Protein AF-A0A368G2X8-F1 (afdb_monomer_lite)

Structure (mmCIF, N/CA/C/O backbone):
data_AF-A0A368G2X8-F1
#
_entry.id   AF-A0A368G2X8-F1
#
loop_
_atom_site.group_PDB
_atom_site.id
_atom_site.type_symbol
_atom_site.label_atom_id
_atom_site.label_alt_id
_atom_site.label_comp_id
_atom_site.label_asym_id
_atom_site.label_entity_id
_atom_site.label_seq_id
_atom_site.pdbx_PDB_ins_code
_atom_site.Cartn_x
_atom_site.Cartn_y
_atom_site.Cartn_z
_atom_site.occupancy
_atom_site.B_iso_or_equiv
_atom_site.auth_seq_id
_atom_site.auth_comp_id
_atom_site.auth_asym_id
_atom_site.auth_atom_id
_atom_site.pdbx_PDB_model_num
ATOM 1 N N . MET A 1 1 ? -8.464 28.948 -11.329 1.00 54.12 1 MET A N 1
ATOM 2 C CA . MET A 1 1 ? -9.272 27.852 -10.742 1.00 54.12 1 MET A CA 1
ATOM 3 C C . MET A 1 1 ? -8.396 26.736 -10.153 1.00 54.12 1 MET A C 1
ATOM 5 O O . MET A 1 1 ? -8.473 26.516 -8.954 1.00 54.12 1 MET A O 1
ATOM 9 N N . ARG A 1 2 ? -7.471 26.135 -10.923 1.00 54.03 2 ARG A N 1
ATOM 10 C CA . ARG A 1 2 ? -6.557 25.047 -10.487 1.00 54.03 2 ARG A CA 1
ATOM 11 C C . ARG A 1 2 ? -5.737 25.326 -9.209 1.00 54.03 2 ARG A C 1
ATOM 13 O O . ARG A 1 2 ? -5.740 24.513 -8.296 1.00 54.03 2 ARG A O 1
ATOM 20 N N . LYS A 1 3 ? -5.120 26.512 -9.102 1.00 59.72 3 LYS A N 1
ATOM 21 C CA . LYS A 1 3 ? -4.327 26.922 -7.921 1.00 59.72 3 LYS A CA 1
ATOM 22 C C . LYS A 1 3 ? -5.155 27.065 -6.635 1.00 59.72 3 LYS A C 1
ATOM 24 O O . LYS A 1 3 ? -4.637 26.855 -5.550 1.00 59.72 3 LYS A O 1
ATOM 29 N N . ARG A 1 4 ? -6.440 27.422 -6.756 1.00 62.78 4 ARG A N 1
ATOM 30 C CA . ARG A 1 4 ? -7.340 27.610 -5.606 1.00 62.78 4 ARG A CA 1
ATOM 31 C C . ARG A 1 4 ? -7.807 26.264 -5.054 1.00 62.78 4 ARG A C 1
ATOM 33 O O . ARG A 1 4 ? -7.857 26.095 -3.850 1.00 62.78 4 ARG A O 1
ATOM 40 N N . PHE A 1 5 ? -8.065 25.307 -5.944 1.00 58.28 5 PHE A N 1
ATOM 41 C CA . PHE A 1 5 ? -8.431 23.941 -5.576 1.00 58.28 5 PHE A CA 1
ATOM 42 C C . PHE A 1 5 ? -7.271 23.203 -4.897 1.00 58.28 5 PHE A C 1
ATOM 44 O O . PHE A 1 5 ? -7.457 22.616 -3.843 1.00 58.28 5 PHE A O 1
ATOM 51 N N . GLN A 1 6 ? -6.053 23.315 -5.442 1.00 59.41 6 GLN A N 1
ATOM 52 C CA . GLN A 1 6 ? -4.849 22.778 -4.793 1.00 59.41 6 GLN A CA 1
ATOM 53 C C . GLN A 1 6 ? -4.627 23.367 -3.401 1.00 59.41 6 GLN A C 1
ATOM 55 O O . GLN A 1 6 ? -4.259 22.635 -2.496 1.00 59.41 6 GLN A O 1
ATOM 60 N N . LYS A 1 7 ? -4.864 24.673 -3.232 1.00 66.25 7 LYS A N 1
ATOM 61 C CA . LYS A 1 7 ? -4.732 25.340 -1.938 1.00 66.25 7 LYS A CA 1
ATOM 62 C C . LYS A 1 7 ? -5.731 24.793 -0.909 1.00 66.25 7 LYS A C 1
ATOM 64 O O . LYS A 1 7 ? -5.307 24.415 0.169 1.00 66.25 7 LYS A O 1
ATOM 69 N N . ILE A 1 8 ? -7.004 24.659 -1.288 1.00 64.81 8 ILE A N 1
ATOM 70 C CA . ILE A 1 8 ? -8.065 24.103 -0.429 1.00 64.81 8 ILE A CA 1
ATOM 71 C C . ILE A 1 8 ? -7.767 22.649 -0.048 1.00 64.81 8 ILE A C 1
ATOM 73 O O . ILE A 1 8 ? -7.828 22.303 1.119 1.00 64.81 8 ILE A O 1
ATOM 77 N N . VAL A 1 9 ? -7.370 21.803 -1.005 1.00 62.09 9 VAL A N 1
ATOM 78 C CA . VAL A 1 9 ? -7.025 20.399 -0.714 1.00 62.09 9 VAL A CA 1
ATOM 79 C C . VAL A 1 9 ? -5.835 20.297 0.246 1.00 62.09 9 VAL A C 1
ATOM 81 O O . VAL A 1 9 ? -5.827 19.436 1.118 1.00 62.09 9 VAL A O 1
ATOM 84 N N . LYS A 1 10 ? -4.836 21.178 0.109 1.00 63.03 10 LYS A N 1
ATOM 85 C CA . LYS A 1 10 ? -3.660 21.191 0.987 1.00 63.03 10 LYS A CA 1
ATOM 86 C C . LYS A 1 10 ? -3.993 21.706 2.392 1.00 63.03 10 LYS A C 1
ATOM 88 O O . LYS A 1 10 ? -3.525 21.123 3.361 1.00 63.03 10 LYS A O 1
ATOM 93 N N . GLU A 1 11 ? -4.796 22.766 2.490 1.00 63.50 11 GLU A N 1
ATOM 94 C CA . GLU A 1 11 ? -5.180 23.401 3.759 1.00 63.50 11 GLU A CA 1
ATOM 95 C C . GLU A 1 11 ? -6.216 22.579 4.549 1.00 63.50 11 GLU A C 1
ATOM 97 O O . GLU A 1 11 ? -6.039 22.420 5.751 1.00 63.50 11 GLU A O 1
ATOM 102 N N . ASP A 1 12 ? -7.246 22.015 3.905 1.00 63.25 12 ASP A N 1
ATOM 103 C CA . ASP A 1 12 ? -8.368 21.367 4.615 1.00 63.25 12 ASP A CA 1
ATOM 104 C C . ASP A 1 12 ? -8.120 19.898 4.991 1.00 63.25 12 ASP A C 1
ATOM 106 O O . ASP A 1 12 ? -8.716 19.413 5.950 1.00 63.25 12 ASP A O 1
ATOM 110 N N . TYR A 1 13 ? -7.287 19.161 4.243 1.00 61.75 13 TYR A N 1
ATOM 111 C CA . TYR A 1 13 ? -7.161 17.706 4.432 1.00 61.75 13 TYR A CA 1
ATOM 112 C C . TYR A 1 13 ? -5.845 17.245 5.052 1.00 61.75 13 TYR A C 1
ATOM 114 O O . TYR A 1 13 ? -5.808 16.153 5.610 1.00 61.75 13 TYR A O 1
ATOM 122 N N . ILE A 1 14 ? -4.768 18.027 4.935 1.00 64.25 14 ILE A N 1
ATOM 123 C CA . ILE A 1 14 ? -3.437 17.590 5.388 1.00 64.25 14 ILE A CA 1
ATOM 124 C C . ILE A 1 14 ? -2.736 18.662 6.239 1.00 64.25 14 ILE A C 1
ATOM 126 O O . ILE A 1 14 ? -1.985 18.327 7.154 1.00 64.25 14 ILE A O 1
ATOM 130 N N . GLY A 1 15 ? -3.039 19.944 6.009 1.00 68.56 15 GLY A N 1
ATOM 131 C CA . GLY A 1 15 ? -2.578 21.044 6.854 1.00 68.56 15 GLY A CA 1
ATOM 132 C C . GLY A 1 15 ? -1.053 21.106 6.970 1.00 68.56 15 GLY A C 1
ATOM 133 O O . GLY A 1 15 ? -0.327 20.767 6.031 1.00 68.56 15 GLY A O 1
ATOM 134 N N . ASP A 1 16 ? -0.570 21.518 8.141 1.00 71.75 16 ASP A N 1
ATOM 135 C CA . ASP A 1 16 ? 0.862 21.653 8.439 1.00 71.75 16 ASP A CA 1
ATOM 136 C C . ASP A 1 16 ? 1.581 20.295 8.600 1.00 71.75 16 ASP A C 1
ATOM 138 O O . ASP A 1 16 ? 2.808 20.243 8.594 1.00 71.75 16 ASP A O 1
ATOM 142 N N . HIS A 1 17 ? 0.837 19.185 8.672 1.00 79.94 17 HIS A N 1
ATOM 143 C CA . HIS A 1 17 ? 1.373 17.836 8.901 1.00 79.94 17 HIS A CA 1
ATOM 144 C C . HIS A 1 17 ? 1.704 17.071 7.617 1.00 79.94 17 HIS A C 1
ATOM 146 O O . HIS A 1 17 ? 2.115 15.916 7.677 1.00 79.94 17 HIS A O 1
ATOM 152 N N . LEU A 1 18 ? 1.535 17.676 6.436 1.00 81.56 18 LEU A N 1
ATOM 153 C CA . LEU A 1 18 ? 1.820 16.988 5.171 1.00 81.56 18 LEU A CA 1
ATOM 154 C C . LEU A 1 18 ? 3.264 16.495 5.096 1.00 81.56 18 LEU A C 1
ATOM 156 O O . LEU A 1 18 ? 3.511 15.407 4.591 1.00 81.56 18 LEU A O 1
ATOM 160 N N . GLU A 1 19 ? 4.208 17.302 5.563 1.00 84.81 19 GLU A N 1
ATOM 161 C CA . GLU A 1 19 ? 5.622 16.937 5.531 1.00 84.81 19 GLU A CA 1
ATOM 162 C C . GLU A 1 19 ? 5.928 15.788 6.497 1.00 84.81 19 GLU A C 1
ATOM 164 O O . GLU A 1 19 ? 6.595 14.836 6.111 1.00 84.81 19 GLU A O 1
ATOM 169 N N . GLU A 1 20 ? 5.365 15.832 7.705 1.00 88.56 20 GLU A N 1
ATOM 170 C CA . GLU A 1 20 ? 5.457 14.758 8.701 1.00 88.56 20 GLU A CA 1
ATOM 171 C C . GLU A 1 20 ? 4.877 13.445 8.159 1.00 88.56 20 GLU A C 1
ATOM 173 O O . GLU A 1 20 ? 5.574 12.437 8.111 1.00 88.56 20 GLU A O 1
ATOM 178 N N . LEU A 1 21 ? 3.656 13.486 7.620 1.00 87.06 21 LEU A N 1
ATOM 179 C CA . LEU A 1 21 ? 3.002 12.322 7.023 1.00 87.06 21 LEU A CA 1
ATOM 180 C C . LEU A 1 21 ? 3.809 11.735 5.858 1.00 87.06 21 LEU A C 1
ATOM 182 O O . LEU A 1 21 ? 3.923 10.518 5.727 1.00 87.06 21 LEU A O 1
ATOM 186 N N . LEU A 1 22 ? 4.349 12.584 4.979 1.00 88.88 22 LEU A N 1
ATOM 187 C CA . LEU A 1 22 ? 5.178 12.117 3.868 1.00 88.88 22 LEU A CA 1
ATOM 188 C C . LEU A 1 22 ? 6.470 11.469 4.369 1.00 88.88 22 LEU A C 1
ATOM 190 O O . LEU A 1 22 ? 6.865 10.442 3.822 1.00 88.88 22 LEU A O 1
ATOM 194 N N . ASN A 1 23 ? 7.098 12.032 5.402 1.00 91.12 23 ASN A N 1
ATOM 195 C CA . ASN A 1 23 ? 8.291 11.451 6.010 1.00 91.12 23 ASN A CA 1
ATOM 196 C C . ASN A 1 23 ? 7.992 10.091 6.644 1.00 91.12 23 ASN A C 1
ATOM 198 O O . ASN A 1 23 ? 8.770 9.164 6.450 1.00 91.12 23 ASN A O 1
ATOM 202 N N . ASP A 1 24 ? 6.851 9.936 7.313 1.00 92.25 24 ASP A N 1
ATOM 203 C CA . ASP A 1 24 ? 6.439 8.655 7.892 1.00 92.25 24 ASP A CA 1
ATOM 204 C C . ASP A 1 24 ? 6.194 7.593 6.812 1.00 92.25 24 ASP A C 1
ATOM 206 O O . ASP A 1 24 ? 6.643 6.453 6.939 1.00 92.25 24 ASP A O 1
ATOM 210 N N . ILE A 1 25 ? 5.531 7.967 5.709 1.00 91.94 25 ILE A N 1
ATOM 211 C CA . ILE A 1 25 ? 5.316 7.069 4.563 1.00 91.94 25 ILE A CA 1
ATOM 212 C C . ILE A 1 25 ? 6.662 6.657 3.958 1.00 91.94 25 ILE A C 1
ATOM 214 O O . ILE A 1 25 ? 6.895 5.471 3.723 1.00 91.94 25 ILE A O 1
ATOM 218 N N . ILE A 1 26 ? 7.559 7.615 3.711 1.00 92.12 26 ILE A N 1
ATOM 219 C CA . ILE A 1 26 ? 8.889 7.324 3.162 1.00 92.12 26 ILE A CA 1
ATOM 220 C C . ILE A 1 26 ? 9.659 6.416 4.120 1.00 92.12 26 ILE A C 1
ATOM 222 O O . ILE A 1 26 ? 10.172 5.391 3.684 1.00 92.12 26 ILE A O 1
ATOM 226 N N . SER A 1 27 ? 9.669 6.718 5.415 1.00 93.50 27 SER A N 1
ATOM 227 C CA . SER A 1 27 ? 10.370 5.908 6.407 1.00 93.50 27 SER A CA 1
ATOM 228 C C . SER A 1 27 ? 9.848 4.471 6.448 1.00 93.50 27 SER A C 1
ATOM 230 O O . SER A 1 27 ? 10.628 3.521 6.480 1.00 93.50 27 SER A O 1
ATOM 232 N N . TYR A 1 28 ? 8.530 4.288 6.354 1.00 93.38 28 TYR A N 1
ATOM 233 C CA . TYR A 1 28 ? 7.921 2.962 6.388 1.00 93.38 28 TYR A CA 1
ATOM 234 C C . TYR A 1 28 ? 8.217 2.116 5.143 1.00 93.38 28 TYR A C 1
ATOM 236 O O . TYR A 1 28 ? 8.457 0.912 5.270 1.00 93.38 28 TYR A O 1
ATOM 244 N N . TYR A 1 29 ? 8.161 2.699 3.941 1.00 93.00 29 TYR A N 1
ATOM 245 C CA . TYR A 1 29 ? 8.320 1.941 2.693 1.00 93.00 29 TYR A CA 1
ATOM 246 C C . TYR A 1 29 ? 9.749 1.951 2.149 1.00 93.00 29 TYR A C 1
ATOM 248 O O . TYR A 1 29 ? 10.146 0.982 1.522 1.00 93.00 29 TYR A O 1
ATOM 256 N N . VAL A 1 30 ? 10.527 3.011 2.352 1.00 91.31 30 VAL A N 1
ATOM 257 C CA . VAL A 1 30 ? 11.838 3.207 1.709 1.00 91.31 30 VAL A CA 1
ATOM 258 C C . VAL A 1 30 ? 12.995 2.931 2.662 1.00 91.31 30 VAL A C 1
ATOM 260 O O . VAL A 1 30 ? 13.943 2.259 2.259 1.00 91.31 30 VAL A O 1
ATOM 263 N N . ASP A 1 31 ? 12.918 3.381 3.916 1.00 90.31 31 ASP A N 1
ATOM 264 C CA . ASP A 1 31 ? 14.031 3.300 4.878 1.00 90.31 31 ASP A CA 1
ATOM 265 C C . ASP A 1 31 ? 14.114 1.925 5.573 1.00 90.31 31 ASP A C 1
ATOM 267 O O . ASP A 1 31 ? 14.322 1.810 6.783 1.00 90.31 31 ASP A O 1
ATOM 271 N N . ARG A 1 32 ? 13.941 0.855 4.791 1.00 82.31 32 ARG A N 1
ATOM 272 C CA . ARG A 1 32 ? 14.110 -0.538 5.223 1.00 82.31 32 ARG A CA 1
ATOM 273 C C . ARG A 1 32 ? 15.560 -0.975 4.991 1.00 82.31 32 ARG A C 1
ATOM 275 O O . ARG A 1 32 ? 16.194 -0.534 4.035 1.00 82.31 32 ARG A O 1
ATOM 282 N N . ASP A 1 33 ? 16.078 -1.865 5.839 1.00 83.88 33 ASP A N 1
ATOM 283 C CA . ASP A 1 33 ? 17.425 -2.455 5.705 1.00 83.88 33 ASP A CA 1
ATOM 284 C C . ASP A 1 33 ? 17.451 -3.517 4.582 1.00 83.88 33 ASP A C 1
ATOM 286 O O . ASP A 1 33 ? 17.675 -4.707 4.803 1.00 83.88 33 ASP A O 1
ATOM 290 N N . GLU A 1 34 ? 17.110 -3.085 3.365 1.00 85.75 34 GLU A N 1
ATOM 291 C CA . GLU A 1 34 ? 16.949 -3.904 2.163 1.00 85.75 34 GLU A CA 1
ATOM 292 C C . GLU A 1 34 ? 17.896 -3.438 1.044 1.00 85.75 34 GLU A C 1
ATOM 294 O O . GLU A 1 34 ? 18.241 -2.261 0.918 1.00 85.75 34 GLU A O 1
ATOM 299 N N . GLU A 1 35 ? 18.308 -4.367 0.176 1.00 85.12 35 GLU A N 1
ATOM 300 C CA . GLU A 1 35 ? 19.177 -4.048 -0.958 1.00 85.12 35 GLU A CA 1
ATOM 301 C C . GLU A 1 35 ? 18.437 -3.206 -2.015 1.00 85.12 35 GLU A C 1
ATOM 303 O O . GLU A 1 35 ? 17.504 -3.669 -2.687 1.00 85.12 35 GLU A O 1
ATOM 308 N N . GLN A 1 36 ? 18.908 -1.973 -2.219 1.00 83.88 36 GLN A N 1
ATOM 309 C CA . GLN A 1 36 ? 18.370 -1.044 -3.213 1.00 83.88 36 GLN A CA 1
ATOM 310 C C . GLN A 1 36 ? 18.828 -1.408 -4.633 1.00 83.88 36 GLN A C 1
ATOM 312 O O . GLN A 1 36 ? 19.793 -0.871 -5.178 1.00 83.88 36 GLN A O 1
ATOM 317 N N . HIS A 1 37 ? 18.114 -2.337 -5.256 1.00 81.88 37 HIS A N 1
ATOM 318 C CA . HIS A 1 37 ? 18.292 -2.706 -6.657 1.00 81.88 37 HIS A CA 1
ATOM 319 C C . HIS A 1 37 ? 17.560 -1.730 -7.599 1.00 81.88 37 HIS A C 1
ATOM 321 O O . HIS A 1 37 ? 16.754 -0.910 -7.173 1.00 81.88 37 HIS A O 1
ATOM 327 N N . PHE A 1 38 ? 17.796 -1.838 -8.913 1.00 79.56 38 PHE A N 1
ATOM 328 C CA . PHE A 1 38 ? 17.246 -0.911 -9.921 1.00 79.56 38 PHE A CA 1
ATOM 329 C C . PHE A 1 38 ? 15.713 -0.714 -9.855 1.00 79.56 38 PHE A C 1
ATOM 331 O O . PHE A 1 38 ? 15.226 0.370 -10.159 1.00 79.56 38 PHE A O 1
ATOM 338 N N . GLY A 1 39 ? 14.961 -1.747 -9.455 1.00 82.31 39 GLY A N 1
ATOM 339 C CA . GLY A 1 39 ? 13.497 -1.716 -9.318 1.00 82.31 39 GLY A CA 1
ATOM 340 C C . GLY A 1 39 ? 12.982 -1.281 -7.944 1.00 82.31 39 GLY A C 1
ATOM 341 O O . GLY A 1 39 ? 11.792 -1.028 -7.811 1.00 82.31 39 GLY A O 1
ATOM 342 N N . PHE A 1 40 ? 13.859 -1.122 -6.949 1.00 88.75 40 PHE A N 1
ATOM 343 C CA . PHE A 1 40 ? 13.479 -0.990 -5.541 1.00 88.75 40 PHE A CA 1
ATOM 344 C C . PHE A 1 40 ? 12.409 0.084 -5.300 1.00 88.75 40 PHE A C 1
ATOM 346 O O . PHE A 1 40 ? 11.366 -0.196 -4.720 1.00 88.75 40 PHE A O 1
ATOM 353 N N . TYR A 1 41 ? 12.623 1.303 -5.800 1.00 88.81 41 TYR A N 1
ATOM 354 C CA . TYR A 1 41 ? 11.679 2.406 -5.599 1.00 88.81 41 TYR A CA 1
ATOM 355 C C . TYR A 1 41 ? 10.350 2.214 -6.343 1.00 88.81 41 TYR A C 1
ATOM 357 O O . TYR A 1 41 ? 9.324 2.716 -5.889 1.00 88.81 41 TYR A O 1
ATOM 365 N N . ILE A 1 42 ? 10.351 1.491 -7.469 1.00 87.94 42 ILE A N 1
ATOM 366 C CA . ILE A 1 42 ? 9.123 1.155 -8.205 1.00 87.94 42 ILE A CA 1
ATOM 367 C C . ILE A 1 42 ? 8.312 0.141 -7.400 1.00 87.94 42 ILE A C 1
ATOM 369 O O . ILE A 1 42 ? 7.102 0.318 -7.250 1.00 87.94 42 ILE A O 1
ATOM 373 N N . ASP A 1 43 ? 8.979 -0.859 -6.829 1.00 87.44 43 ASP A N 1
ATOM 374 C CA . ASP A 1 43 ? 8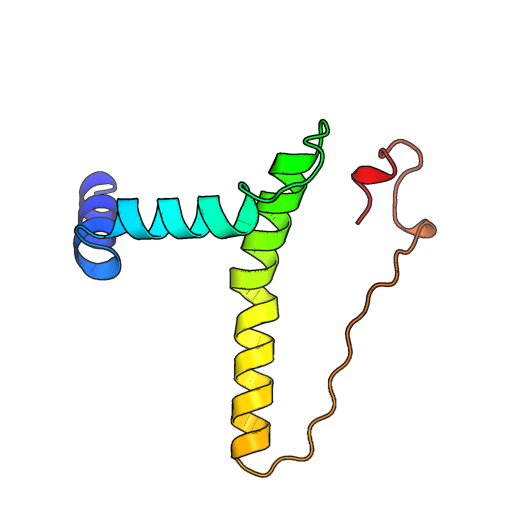.341 -1.872 -5.992 1.00 87.44 43 ASP A CA 1
ATOM 375 C C . ASP A 1 43 ? 7.745 -1.225 -4.738 1.00 87.44 43 ASP A C 1
ATOM 377 O O . ASP A 1 43 ? 6.561 -1.406 -4.468 1.00 87.44 43 ASP A O 1
ATOM 381 N N . ARG A 1 44 ? 8.505 -0.366 -4.038 1.00 92.12 44 ARG A N 1
ATOM 382 C CA . ARG A 1 44 ? 8.013 0.356 -2.849 1.00 92.12 44 ARG A CA 1
ATOM 383 C C . ARG A 1 44 ? 6.833 1.270 -3.159 1.00 92.12 44 ARG A C 1
ATOM 385 O O . ARG A 1 44 ? 5.874 1.334 -2.395 1.00 92.12 44 ARG A O 1
ATOM 392 N N . TYR A 1 45 ? 6.884 1.977 -4.286 1.00 90.94 45 TYR A N 1
ATOM 393 C CA . TYR A 1 45 ? 5.777 2.827 -4.714 1.00 90.94 45 TYR A CA 1
ATOM 394 C C . TYR A 1 45 ? 4.522 2.007 -5.044 1.00 90.94 45 TYR A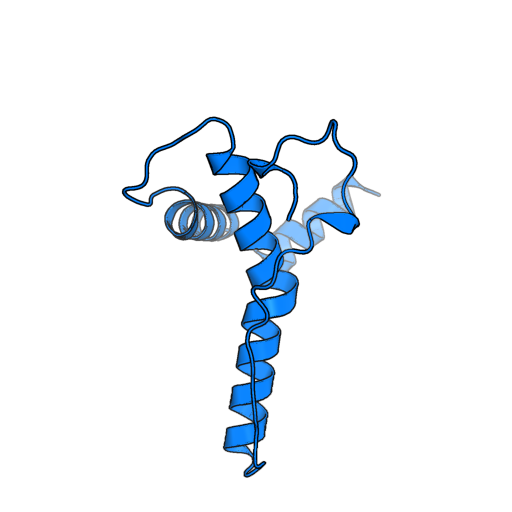 C 1
ATOM 396 O O . TYR A 1 45 ? 3.410 2.407 -4.699 1.00 90.94 45 TYR A O 1
ATOM 404 N N . THR A 1 46 ? 4.697 0.851 -5.684 1.00 91.00 46 THR A N 1
ATOM 405 C CA . THR A 1 46 ? 3.596 -0.058 -6.027 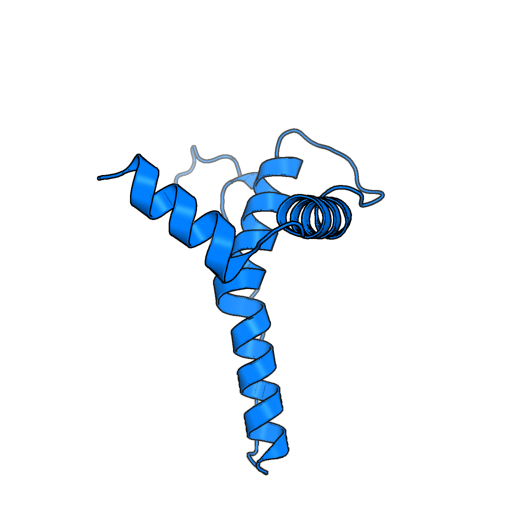1.00 91.00 46 THR A CA 1
ATOM 406 C C . THR A 1 46 ? 3.000 -0.710 -4.777 1.00 91.00 46 THR A C 1
ATOM 408 O O . THR A 1 46 ? 1.777 -0.759 -4.660 1.00 91.00 46 THR A O 1
ATOM 411 N N . GLU A 1 47 ? 3.836 -1.127 -3.820 1.00 92.12 47 GLU A N 1
ATOM 412 C CA . GLU A 1 47 ? 3.434 -1.626 -2.495 1.00 92.12 47 GLU A CA 1
ATOM 413 C C . GLU A 1 47 ? 2.597 -0.572 -1.762 1.00 92.12 47 GLU A C 1
ATOM 415 O O . GLU A 1 47 ? 1.450 -0.840 -1.413 1.00 92.12 47 GLU A O 1
ATOM 420 N N . PHE A 1 48 ? 3.098 0.664 -1.653 1.00 94.94 48 PHE A N 1
ATOM 421 C CA . PHE A 1 48 ? 2.370 1.768 -1.022 1.00 94.94 48 PHE A CA 1
ATOM 422 C C . PHE A 1 48 ? 0.994 2.011 -1.655 1.00 94.94 48 PHE A C 1
ATOM 424 O O . PHE A 1 48 ? -0.004 2.145 -0.946 1.00 94.94 48 PHE A O 1
ATOM 431 N N . LEU A 1 49 ? 0.918 2.069 -2.989 1.00 95.44 49 LEU A N 1
ATOM 432 C CA . LEU A 1 49 ? -0.358 2.270 -3.677 1.00 95.44 49 LEU A CA 1
ATOM 433 C C . LEU A 1 49 ? -1.317 1.092 -3.476 1.00 95.44 49 LEU A C 1
ATOM 435 O O . LEU A 1 49 ? -2.517 1.313 -3.303 1.00 95.44 49 LEU A O 1
ATOM 439 N N . SER A 1 50 ? -0.806 -0.139 -3.503 1.00 94.88 50 SER A N 1
ATOM 440 C CA . SER A 1 50 ? -1.596 -1.346 -3.256 1.00 94.88 50 SER A CA 1
ATOM 441 C C . SER A 1 50 ? -2.167 -1.355 -1.837 1.00 94.88 50 SER A C 1
ATOM 443 O O . SER A 1 50 ? -3.369 -1.577 -1.649 1.00 94.88 50 SER A O 1
ATOM 445 N N . ASP A 1 51 ? -1.337 -1.036 -0.847 1.00 96.50 51 ASP A N 1
ATOM 446 C CA . ASP A 1 51 ? -1.724 -1.006 0.559 1.00 96.50 51 ASP A CA 1
ATOM 447 C C . ASP A 1 51 ? -2.757 0.077 0.840 1.00 96.50 51 ASP A C 1
ATOM 449 O O . ASP A 1 51 ? -3.802 -0.209 1.433 1.00 96.50 51 ASP A O 1
ATOM 453 N N . LEU A 1 52 ? -2.511 1.290 0.340 1.00 95.62 52 LEU A N 1
ATOM 454 C CA . LEU A 1 52 ? -3.408 2.430 0.504 1.00 95.62 52 LEU A CA 1
ATOM 455 C C . LEU A 1 52 ? -4.787 2.179 -0.120 1.00 95.62 52 LEU A C 1
ATOM 457 O O . LEU A 1 52 ? -5.807 2.548 0.462 1.00 95.62 52 LEU A O 1
ATOM 461 N N . MET A 1 53 ? -4.829 1.586 -1.316 1.00 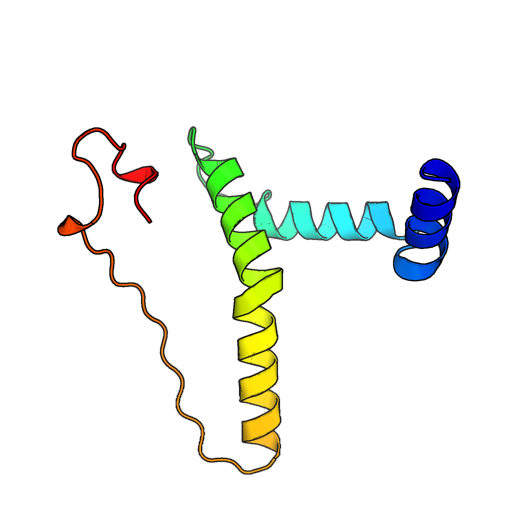96.44 53 MET A N 1
ATOM 462 C CA . MET A 1 53 ? -6.062 1.494 -2.102 1.00 96.44 53 MET A CA 1
ATOM 463 C C . MET A 1 53 ? -6.830 0.187 -1.893 1.00 96.44 53 MET A C 1
ATOM 465 O O . MET A 1 53 ? -8.051 0.179 -2.060 1.00 96.44 53 MET A O 1
ATOM 469 N N . PHE A 1 54 ? -6.151 -0.911 -1.550 1.00 95.50 54 PHE A N 1
ATOM 470 C CA . PHE A 1 54 ? -6.759 -2.243 -1.531 1.00 95.50 54 PHE A CA 1
ATOM 471 C C . PHE A 1 54 ? -6.496 -3.008 -0.240 1.00 95.50 54 PHE A C 1
ATOM 473 O O . PHE A 1 54 ? -7.463 -3.405 0.415 1.00 95.50 54 PHE A O 1
ATOM 480 N N . VAL A 1 55 ? -5.232 -3.244 0.128 1.00 96.31 55 VAL A N 1
ATOM 481 C CA . VAL A 1 55 ? -4.899 -4.220 1.183 1.00 96.31 55 VAL A CA 1
ATOM 482 C C . VAL A 1 55 ? -5.380 -3.743 2.550 1.00 96.31 55 VAL A C 1
ATOM 484 O O . VAL A 1 55 ? -6.137 -4.464 3.205 1.00 96.31 55 VAL A O 1
ATOM 487 N N . VAL A 1 56 ? -5.022 -2.520 2.958 1.00 96.75 56 VAL A N 1
ATOM 488 C CA . VAL A 1 56 ? -5.400 -1.982 4.275 1.00 96.75 56 VAL A CA 1
ATOM 489 C C . VAL A 1 56 ? -6.919 -1.796 4.391 1.00 96.75 56 VAL A C 1
ATOM 491 O O . VAL A 1 56 ? -7.499 -2.358 5.322 1.00 96.75 56 VAL A O 1
ATOM 494 N N . PRO A 1 57 ? -7.624 -1.155 3.432 1.00 97.50 57 PRO A N 1
ATOM 495 C CA . PRO A 1 57 ? -9.084 -1.049 3.503 1.00 97.50 57 PRO A CA 1
ATOM 496 C C . PRO A 1 57 ? -9.802 -2.407 3.516 1.00 97.50 57 PRO A C 1
ATOM 498 O O . PRO A 1 57 ? -10.837 -2.564 4.172 1.00 97.50 57 PRO A O 1
ATOM 501 N N . SER A 1 58 ? -9.268 -3.410 2.808 1.00 97.12 58 SER A N 1
ATOM 502 C CA . SER A 1 58 ? -9.822 -4.769 2.831 1.00 97.12 58 SER A CA 1
ATOM 503 C C . SER A 1 58 ? -9.627 -5.427 4.194 1.00 97.12 58 SER A C 1
ATOM 505 O O . SER A 1 58 ? -10.574 -6.017 4.720 1.00 97.12 58 SER A O 1
ATOM 507 N N . ALA A 1 59 ? -8.437 -5.300 4.788 1.00 96.94 59 ALA A N 1
ATOM 508 C CA . ALA A 1 59 ? -8.140 -5.809 6.123 1.00 96.94 59 ALA A CA 1
ATOM 509 C C . ALA A 1 59 ? -9.054 -5.171 7.180 1.00 96.94 59 ALA A C 1
ATOM 511 O O . ALA A 1 59 ? -9.712 -5.897 7.932 1.00 96.94 59 ALA A O 1
ATOM 512 N N . ASP A 1 60 ? -9.196 -3.844 7.167 1.00 97.81 60 ASP A N 1
ATOM 513 C CA . ASP A 1 60 ? -10.115 -3.112 8.047 1.00 97.81 60 ASP A CA 1
ATOM 514 C C . ASP A 1 60 ? -11.558 -3.599 7.873 1.00 97.81 60 ASP A C 1
ATOM 516 O O . ASP A 1 60 ? -12.265 -3.890 8.844 1.00 97.81 60 ASP A O 1
ATOM 520 N N . GLY A 1 61 ? -11.992 -3.772 6.623 1.00 97.44 61 GLY A N 1
ATOM 521 C CA . GLY A 1 61 ? -13.316 -4.288 6.297 1.00 97.44 61 GLY A CA 1
ATOM 522 C C . GLY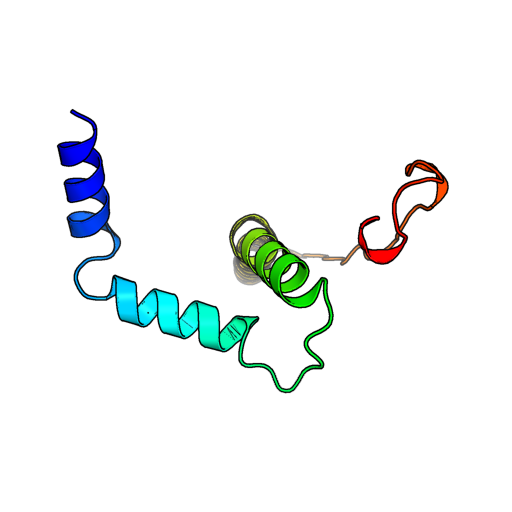 A 1 61 ? -13.562 -5.715 6.800 1.00 97.44 61 GLY A C 1
ATOM 523 O O . GLY A 1 61 ? -14.687 -6.029 7.211 1.00 97.44 61 GLY A O 1
ATOM 524 N N . ILE A 1 62 ? -12.545 -6.579 6.773 1.00 97.50 62 ILE A N 1
ATOM 525 C CA . ILE A 1 62 ? -12.602 -7.949 7.303 1.00 97.50 62 ILE A CA 1
ATOM 526 C C . ILE A 1 62 ? -12.699 -7.917 8.830 1.00 97.50 62 ILE A C 1
ATOM 528 O O . ILE A 1 62 ? -13.574 -8.577 9.401 1.00 97.50 62 ILE A O 1
ATOM 532 N N . LEU A 1 63 ? -11.844 -7.130 9.488 1.00 97.50 63 LEU A N 1
ATOM 533 C CA . LEU A 1 63 ? -11.817 -6.995 10.944 1.00 97.50 63 LEU A CA 1
ATOM 534 C C . LEU A 1 63 ? -13.140 -6.440 11.479 1.00 97.50 63 LEU A C 1
ATOM 536 O O . LEU A 1 63 ? -13.704 -7.011 12.415 1.00 97.50 63 LEU A O 1
ATOM 540 N N . ALA A 1 64 ? -13.691 -5.406 10.840 1.00 98.19 64 ALA A N 1
ATOM 541 C CA . ALA A 1 64 ? -14.976 -4.822 11.216 1.00 98.19 64 ALA A CA 1
ATOM 542 C C . ALA A 1 64 ? -16.134 -5.833 11.112 1.00 98.19 64 ALA A C 1
ATOM 544 O O . ALA A 1 64 ? -16.961 -5.933 12.019 1.00 98.19 64 ALA A O 1
ATOM 545 N N . ARG A 1 65 ? -16.185 -6.638 10.041 1.00 97.94 65 ARG A N 1
ATOM 546 C CA . ARG A 1 65 ? -17.227 -7.671 9.867 1.00 97.94 65 ARG A CA 1
ATOM 547 C C . ARG A 1 65 ? -17.087 -8.806 10.872 1.00 97.94 65 ARG A C 1
ATOM 549 O O . ARG A 1 65 ? -18.086 -9.253 11.435 1.00 97.94 65 ARG A O 1
ATOM 556 N N . ARG A 1 66 ? -15.855 -9.236 11.147 1.00 97.50 66 ARG A N 1
ATOM 557 C CA . ARG A 1 66 ? -15.586 -10.223 12.197 1.00 97.50 66 ARG A CA 1
ATOM 558 C C . ARG A 1 66 ? -16.050 -9.711 13.562 1.00 97.50 66 ARG A C 1
ATOM 560 O O . ARG A 1 66 ? -16.712 -10.450 14.285 1.00 97.50 66 ARG A O 1
ATOM 567 N N . ALA A 1 67 ? -15.759 -8.452 13.894 1.00 98.00 67 ALA A N 1
ATOM 568 C CA . ALA A 1 67 ? -16.209 -7.822 15.137 1.00 98.00 67 ALA A CA 1
ATOM 569 C C . ALA A 1 67 ? -17.745 -7.735 15.236 1.00 98.00 67 ALA A C 1
ATOM 571 O O . ALA A 1 67 ? -18.298 -7.853 16.326 1.00 98.00 67 ALA A O 1
ATOM 572 N N . ALA A 1 68 ? -18.441 -7.617 14.103 1.00 98.31 68 ALA A N 1
ATOM 573 C CA . ALA A 1 68 ? -19.901 -7.677 14.021 1.00 98.31 68 ALA A CA 1
ATOM 574 C C . ALA A 1 68 ? -20.485 -9.108 14.098 1.00 98.31 68 ALA A C 1
ATOM 576 O O . ALA A 1 68 ? -21.687 -9.287 13.903 1.00 98.31 68 ALA A O 1
ATOM 577 N N . GLY A 1 69 ? -19.662 -10.131 14.356 1.00 98.25 69 GLY A N 1
ATOM 578 C CA . GLY A 1 69 ? -20.097 -11.519 14.547 1.00 98.25 69 GLY A CA 1
ATOM 579 C C . GLY A 1 69 ? -20.178 -12.358 13.269 1.00 98.25 69 GLY A C 1
ATOM 580 O O . GLY A 1 69 ? -20.763 -13.439 13.288 1.00 98.25 69 GLY A O 1
ATOM 581 N N . TRP A 1 70 ? -19.616 -11.885 12.153 1.00 97.94 70 TRP A N 1
ATOM 582 C CA . TRP A 1 70 ? -19.638 -12.627 10.893 1.00 97.94 70 TRP A CA 1
ATOM 583 C C . TRP A 1 70 ? -18.553 -13.708 10.874 1.00 97.94 70 TRP A C 1
ATOM 585 O O . TRP A 1 70 ? -17.411 -13.472 11.276 1.00 97.94 70 TRP A O 1
ATOM 595 N N . ASN A 1 71 ? -18.891 -14.878 10.326 1.00 97.25 71 ASN A N 1
ATOM 596 C CA . ASN A 1 71 ? -17.910 -15.912 10.005 1.00 97.25 71 ASN A CA 1
ATOM 597 C C . ASN A 1 71 ? -17.164 -15.517 8.727 1.00 97.25 71 ASN A C 1
ATOM 599 O O . ASN A 1 71 ? -17.677 -15.676 7.620 1.00 97.25 71 ASN A O 1
ATOM 603 N N . MET A 1 72 ? -15.965 -14.968 8.899 1.00 96.50 72 MET A N 1
ATOM 604 C CA . MET A 1 72 ? -15.133 -14.465 7.809 1.00 96.50 72 MET A CA 1
ATOM 605 C C . MET A 1 72 ? -14.056 -15.478 7.418 1.00 96.50 72 MET A C 1
ATOM 607 O O . MET A 1 72 ? -13.414 -16.076 8.279 1.00 96.50 72 MET A O 1
ATOM 611 N N . TYR A 1 73 ? -13.806 -15.588 6.115 1.00 95.25 73 TYR A N 1
ATOM 612 C CA . TYR A 1 73 ? -12.661 -16.292 5.544 1.00 95.25 73 TYR A CA 1
ATOM 613 C C . TYR A 1 73 ? -11.916 -15.31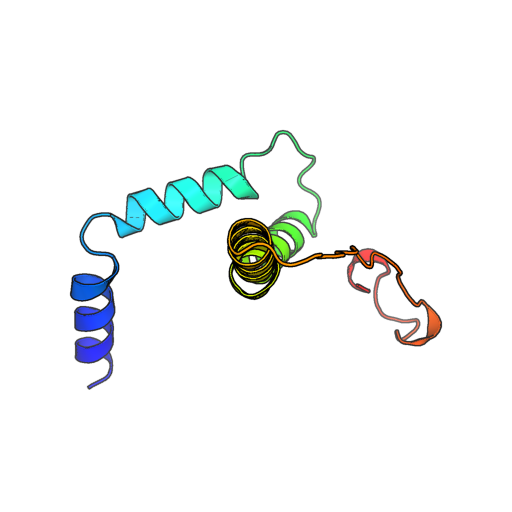2 4.641 1.00 95.25 73 TYR A C 1
ATOM 615 O O . TYR A 1 73 ? -12.543 -14.587 3.870 1.00 95.25 73 TYR A O 1
ATOM 623 N N . ALA A 1 74 ? -10.595 -15.277 4.752 1.00 94.81 74 ALA A N 1
ATOM 624 C CA . ALA A 1 74 ? -9.733 -14.428 3.943 1.00 94.81 74 ALA A CA 1
ATOM 625 C C . ALA A 1 74 ? -8.633 -15.287 3.322 1.00 94.81 74 ALA A C 1
ATOM 627 O O . ALA A 1 74 ? -8.200 -16.272 3.921 1.00 94.81 74 ALA A O 1
ATOM 628 N N . TYR A 1 75 ? -8.192 -14.911 2.128 1.00 94.75 75 TYR A N 1
ATOM 629 C CA . TYR A 1 75 ? -7.061 -15.530 1.453 1.00 94.75 75 TYR A CA 1
ATOM 630 C C . TYR A 1 75 ? -6.185 -14.440 0.842 1.00 94.75 75 TYR A C 1
ATOM 632 O O . TYR A 1 75 ? -6.678 -13.372 0.484 1.00 94.75 75 TYR A O 1
ATOM 640 N N . SER A 1 76 ? -4.894 -14.734 0.724 1.00 92.12 76 SER A N 1
ATOM 641 C CA . SER A 1 76 ? -3.970 -13.975 -0.112 1.00 92.12 76 SER A CA 1
ATOM 642 C C . SER A 1 76 ? -3.686 -14.801 -1.359 1.00 92.12 76 SER A C 1
ATOM 644 O O . SER A 1 76 ? -3.477 -16.012 -1.258 1.00 92.12 76 SER A O 1
ATOM 646 N N . LEU A 1 77 ? -3.735 -14.169 -2.529 1.00 89.62 77 LEU A N 1
ATOM 647 C CA . LEU A 1 77 ? -3.398 -14.807 -3.794 1.00 89.62 77 LEU A CA 1
ATOM 648 C C . LEU A 1 77 ? -2.070 -14.242 -4.281 1.00 89.62 77 LEU A C 1
ATOM 650 O O . LEU A 1 77 ? -2.027 -13.130 -4.792 1.00 89.62 77 LEU A O 1
ATOM 654 N N . ASP A 1 78 ? -1.028 -15.052 -4.158 1.00 85.56 78 ASP A N 1
ATOM 655 C CA . ASP A 1 78 ? 0.330 -14.733 -4.601 1.00 85.56 78 ASP A CA 1
ATOM 656 C C . ASP A 1 78 ? 0.761 -15.693 -5.722 1.00 85.56 78 ASP A C 1
ATOM 658 O O . ASP A 1 78 ? 1.809 -16.334 -5.694 1.00 85.56 78 ASP A O 1
ATOM 662 N N . HIS A 1 79 ? -0.149 -15.920 -6.675 1.00 85.06 79 HIS A N 1
ATOM 663 C CA . HIS A 1 79 ? 0.134 -16.761 -7.829 1.00 85.06 79 HIS A CA 1
ATOM 664 C C . HIS A 1 79 ? 0.423 -15.901 -9.049 1.00 85.06 79 HIS A C 1
ATOM 666 O O . HIS A 1 79 ? -0.452 -15.205 -9.567 1.00 85.06 79 HIS A O 1
ATOM 672 N N . TYR A 1 80 ? 1.640 -16.045 -9.547 1.00 76.94 80 TYR A N 1
ATOM 673 C CA . TYR A 1 80 ? 2.091 -15.418 -10.768 1.00 76.94 80 TYR A CA 1
ATOM 674 C C . TYR A 1 80 ? 1.861 -16.333 -11.985 1.00 76.94 80 TYR A C 1
ATOM 676 O O . TYR A 1 80 ? 2.280 -17.492 -12.005 1.00 76.94 80 TYR A O 1
ATOM 684 N N . ASN A 1 81 ? 1.195 -15.809 -13.021 1.00 83.44 81 ASN A N 1
ATOM 685 C CA . ASN A 1 81 ? 0.909 -16.537 -14.259 1.00 83.44 81 ASN A CA 1
ATOM 686 C C . ASN A 1 81 ? 1.874 -16.111 -15.377 1.00 83.44 81 ASN A C 1
ATOM 688 O O . ASN A 1 81 ? 1.753 -15.029 -15.949 1.00 83.44 81 ASN A O 1
ATOM 692 N N . GLU A 1 82 ? 2.805 -16.989 -15.746 1.00 80.69 82 GLU A N 1
ATOM 693 C CA . GLU A 1 82 ? 3.776 -16.724 -16.816 1.00 80.69 82 GLU A CA 1
ATOM 694 C C . GLU A 1 82 ? 3.148 -16.565 -18.206 1.00 80.69 82 GLU A C 1
ATOM 696 O O . GLU A 1 82 ? 3.711 -15.880 -19.061 1.00 80.69 82 GLU A O 1
ATOM 701 N N . ALA A 1 83 ? 1.985 -17.177 -18.449 1.00 85.12 83 ALA A N 1
ATOM 702 C CA . ALA A 1 83 ? 1.394 -17.257 -19.782 1.00 85.12 83 ALA A CA 1
ATOM 703 C C . ALA A 1 83 ? 0.755 -15.943 -20.264 1.00 85.12 83 ALA A C 1
ATOM 705 O O . ALA A 1 83 ? 0.497 -15.803 -21.459 1.00 85.12 83 ALA A O 1
ATOM 706 N N . ILE A 1 84 ? 0.488 -14.987 -19.365 1.00 84.00 84 ILE A N 1
ATOM 707 C CA . ILE A 1 84 ? -0.178 -13.715 -19.704 1.00 84.00 84 ILE A CA 1
ATOM 708 C C . ILE A 1 84 ? 0.791 -12.595 -20.098 1.00 84.00 84 ILE A C 1
ATOM 710 O O . ILE A 1 84 ? 0.361 -11.575 -20.633 1.00 84.00 84 ILE A O 1
ATOM 714 N N . TRP A 1 85 ? 2.092 -12.774 -19.872 1.00 80.81 85 TRP A N 1
ATOM 715 C CA . TRP A 1 85 ? 3.090 -11.752 -20.161 1.00 80.81 85 TRP A CA 1
ATOM 716 C C . TRP A 1 85 ? 3.850 -12.041 -21.454 1.00 80.81 85 TRP A C 1
ATOM 718 O O . TRP A 1 85 ? 4.246 -13.172 -21.736 1.00 80.81 85 TRP A O 1
ATOM 728 N N . GLY A 1 86 ? 4.125 -10.987 -22.227 1.00 81.69 86 GLY A N 1
ATOM 729 C CA . GLY A 1 86 ? 5.011 -11.077 -23.387 1.00 81.69 86 GLY A CA 1
ATOM 730 C C . GLY A 1 86 ? 6.406 -11.572 -22.992 1.00 81.69 86 GLY A C 1
ATOM 731 O O . GLY A 1 86 ? 6.917 -11.248 -21.914 1.00 81.69 86 GLY A O 1
ATOM 732 N N . LYS A 1 87 ? 7.051 -12.348 -23.872 1.00 82.75 87 LYS A N 1
ATOM 733 C CA . LYS A 1 87 ? 8.402 -12.887 -23.625 1.00 82.75 87 LYS A CA 1
ATOM 734 C C . LYS A 1 87 ? 9.435 -11.784 -23.380 1.00 82.75 87 LYS A C 1
ATOM 736 O O . LYS A 1 87 ? 10.357 -11.997 -22.601 1.00 82.75 87 LYS A O 1
ATOM 741 N N . ASP A 1 88 ? 9.206 -10.612 -23.963 1.00 86.69 88 ASP A N 1
ATOM 742 C CA . ASP A 1 88 ? 10.122 -9.470 -23.948 1.00 86.69 88 ASP A CA 1
ATOM 743 C C . ASP A 1 88 ? 10.015 -8.610 -22.680 1.00 86.69 88 ASP A C 1
ATOM 745 O O . ASP A 1 88 ? 10.837 -7.723 -22.461 1.00 86.69 88 ASP A O 1
ATOM 749 N N . VAL A 1 89 ? 9.015 -8.855 -21.826 1.00 79.38 89 VAL A N 1
ATOM 750 C CA . VAL A 1 89 ? 8.914 -8.154 -20.542 1.00 79.38 89 VAL A CA 1
ATOM 751 C C . VAL A 1 89 ? 9.954 -8.759 -19.575 1.00 79.38 89 VAL A C 1
ATOM 753 O O . VAL A 1 89 ? 10.045 -9.987 -19.458 1.00 79.38 89 VAL A O 1
ATOM 756 N N . PRO A 1 90 ? 10.773 -7.955 -18.877 1.00 77.56 90 PRO A N 1
ATOM 757 C CA . PRO A 1 90 ? 11.674 -8.460 -17.842 1.00 77.56 90 PRO A CA 1
ATOM 758 C C . PRO A 1 90 ? 10.899 -9.187 -16.742 1.00 77.56 90 PRO A C 1
ATOM 760 O O . PRO A 1 90 ? 9.875 -8.681 -16.302 1.00 77.56 90 PRO A O 1
ATOM 763 N N . HIS A 1 91 ? 11.393 -10.335 -16.262 1.00 74.94 91 HIS A N 1
ATOM 764 C CA . HIS A 1 91 ? 10.697 -11.139 -15.242 1.00 74.94 91 HIS A CA 1
ATOM 765 C C . HIS A 1 91 ? 10.316 -10.321 -13.998 1.00 74.94 91 HIS A C 1
ATOM 767 O O . HIS A 1 91 ? 9.199 -10.430 -13.528 1.00 74.94 91 HIS A O 1
ATOM 773 N N . ARG A 1 92 ? 11.192 -9.409 -13.556 1.00 69.75 92 ARG A N 1
ATOM 774 C CA . ARG A 1 92 ? 10.939 -8.500 -12.424 1.00 69.75 92 ARG A CA 1
ATOM 775 C C . ARG A 1 92 ? 9.826 -7.466 -12.634 1.00 69.75 92 ARG A C 1
ATOM 777 O O . ARG A 1 92 ? 9.397 -6.865 -11.669 1.00 69.75 92 ARG A O 1
ATOM 784 N N . LEU A 1 93 ? 9.412 -7.203 -13.874 1.00 69.31 93 LEU A N 1
ATOM 785 C CA . LEU A 1 93 ? 8.306 -6.283 -14.184 1.00 69.31 93 LEU A CA 1
ATOM 786 C C . LEU A 1 93 ? 7.004 -7.027 -14.481 1.00 69.31 93 LEU A C 1
ATOM 788 O O . LEU A 1 93 ? 5.981 -6.406 -14.775 1.00 69.31 93 LEU A O 1
ATOM 792 N N . LYS A 1 94 ? 7.055 -8.358 -14.481 1.00 70.56 94 LYS A N 1
ATOM 793 C CA . LYS A 1 94 ? 5.883 -9.190 -14.638 1.00 70.56 94 LYS A CA 1
ATOM 794 C C . LYS A 1 94 ? 5.384 -9.502 -13.233 1.00 70.56 94 LYS A C 1
ATOM 796 O O . LYS A 1 94 ? 5.944 -10.395 -12.622 1.00 70.56 94 LYS A O 1
ATOM 801 N N . GLY A 1 95 ? 4.355 -8.772 -12.798 1.00 61.16 95 GLY A N 1
ATOM 802 C CA . GLY A 1 95 ? 3.536 -9.063 -11.610 1.00 61.16 95 GLY A CA 1
ATOM 803 C C . GLY A 1 95 ? 4.317 -9.390 -10.350 1.00 61.16 95 GLY A C 1
ATOM 804 O O . GLY A 1 95 ? 4.590 -10.592 -10.162 1.00 61.16 95 GLY A O 1
#

pLDDT: mean 84.5, std 12.5, range [54.03, 98.31]

Radius of gyration: 18.75 Å; chains: 1; bounding box: 39×45×39 Å

Sequence (95 aa):
MRKRFQKIVKEDYIGDHLEELLNDIISYYVDRDEEQHFGFYIDRYTEFLSDLMFVVPSADGILARRAAGWNMYAYSLDHYNEAIWGKDVPHRLKG

InterPro domains:
  IPR002018 Carboxylesterase, type B [PF00135] (17-86)
  IPR029058 Alpha/Beta hydrolase fold [G3DSA:3.40.50.1820] (1-94)
  IPR029058 Alpha/Beta hydrolase fold [SSF53474] (12-85)

Organism: Ancylostoma caninum (NCBI:txid29170)

Secondary structure (DSSP, 8-state):
-HHHHHHHHHHHHTGGGHHHHHHHHHHHHTSSSS---TTHHHHHHHHHHHIIIIIHHHHHHHHHHHHTT------------GGGS-TTS-GGG--

Foldseek 3Di:
DVVVVVVCCACPPQNPCPVVVVVVLCCVQPVDPDDDDPCRVVVSVVVSVCCVPPVVVVVVVQVVVVVVVDDDDDDDDPDFDPVVDDPPDPPVVRD